Protein AF-A0AA86P3Y6-F1 (afdb_monomer_lite)

Structure (mmCIF, N/CA/C/O backbone):
data_AF-A0AA86P3Y6-F1
#
_entry.id   AF-A0AA86P3Y6-F1
#
loop_
_atom_site.group_PDB
_atom_site.id
_atom_site.type_symbol
_atom_site.label_atom_id
_atom_site.label_alt_id
_atom_site.label_comp_id
_atom_site.label_asym_id
_atom_site.label_entity_id
_atom_site.label_seq_id
_atom_site.pdbx_PDB_ins_code
_atom_site.Cartn_x
_atom_site.Cartn_y
_atom_site.Cartn_z
_atom_site.occupancy
_atom_site.B_iso_or_equiv
_atom_site.auth_seq_id
_atom_site.auth_comp_id
_atom_site.auth_asym_id
_atom_site.auth_atom_id
_atom_site.pdbx_PDB_model_num
ATOM 1 N N . MET A 1 1 ? 36.633 39.356 51.494 1.00 38.84 1 MET A N 1
ATOM 2 C CA . MET A 1 1 ? 37.398 39.268 50.224 1.00 38.84 1 MET A CA 1
ATOM 3 C C . MET A 1 1 ? 38.634 38.410 50.478 1.00 38.84 1 MET A C 1
ATOM 5 O O . MET A 1 1 ? 39.125 38.520 51.594 1.00 38.84 1 MET A O 1
ATOM 9 N N . PRO A 1 2 ? 39.126 37.567 49.545 1.00 38.69 2 PRO A N 1
ATOM 10 C CA . PRO A 1 2 ? 38.936 37.613 48.095 1.00 38.69 2 PRO A CA 1
ATOM 11 C C . PRO A 1 2 ? 38.249 36.373 47.483 1.00 38.69 2 PRO A C 1
ATOM 13 O O . PRO A 1 2 ? 37.956 35.377 48.136 1.00 38.69 2 PRO A O 1
ATOM 16 N N . THR A 1 3 ? 37.929 36.525 46.204 1.00 39.94 3 THR A N 1
ATOM 17 C CA . THR A 1 3 ? 37.047 35.735 45.342 1.00 39.94 3 THR A CA 1
ATOM 18 C C . THR A 1 3 ? 37.767 34.589 44.630 1.00 39.94 3 THR A C 1
ATOM 20 O O . THR A 1 3 ? 38.784 34.805 43.974 1.00 39.94 3 THR A O 1
ATOM 23 N N . ASN A 1 4 ? 37.187 33.388 44.669 1.00 35.53 4 ASN A N 1
ATOM 24 C CA . ASN A 1 4 ? 37.640 32.225 43.906 1.00 35.53 4 ASN A CA 1
ATOM 25 C C . ASN A 1 4 ? 37.032 32.261 42.490 1.00 35.53 4 ASN A C 1
ATOM 27 O O . ASN A 1 4 ? 35.934 31.766 42.246 1.00 35.53 4 ASN A O 1
ATOM 31 N N . SER A 1 5 ? 37.719 32.909 41.553 1.00 45.84 5 SER A N 1
ATOM 32 C CA . SER A 1 5 ? 37.387 32.884 40.126 1.00 45.84 5 SER A CA 1
ATOM 33 C C . SER A 1 5 ? 38.666 32.645 39.355 1.00 45.84 5 SER A C 1
ATOM 35 O O . SER A 1 5 ? 39.459 33.570 39.266 1.00 45.84 5 SER A O 1
ATOM 37 N N . GLN A 1 6 ? 38.861 31.421 38.840 1.00 49.31 6 GLN A N 1
ATOM 38 C CA . GLN A 1 6 ? 39.680 31.100 37.652 1.00 49.31 6 GLN A CA 1
ATOM 39 C C . GLN A 1 6 ? 39.902 29.580 37.485 1.00 49.31 6 GLN A C 1
ATOM 41 O O . GLN A 1 6 ? 41.030 29.112 37.527 1.00 49.31 6 GLN A O 1
ATOM 46 N N . LYS A 1 7 ? 38.863 28.767 37.240 1.00 48.84 7 LYS A N 1
ATOM 47 C CA . LYS A 1 7 ? 39.049 27.416 36.647 1.00 48.84 7 LYS A CA 1
ATOM 48 C C . LYS A 1 7 ? 37.845 26.993 35.803 1.00 48.84 7 LYS A C 1
ATOM 50 O O . LYS A 1 7 ? 37.170 26.031 36.140 1.00 48.84 7 LYS A O 1
ATOM 55 N N . ASN A 1 8 ? 37.522 27.709 34.721 1.00 48.19 8 ASN A N 1
ATOM 56 C CA . ASN A 1 8 ? 36.523 27.198 33.766 1.00 48.19 8 ASN A CA 1
ATOM 57 C C . ASN A 1 8 ? 36.594 27.834 32.365 1.00 48.19 8 ASN A C 1
ATOM 59 O O . ASN A 1 8 ? 35.633 28.433 31.892 1.00 48.19 8 ASN A O 1
ATOM 63 N N . LEU A 1 9 ? 37.739 27.719 31.682 1.00 50.69 9 LEU A N 1
ATOM 64 C CA . LEU A 1 9 ? 37.870 28.194 30.291 1.00 50.69 9 LEU A CA 1
ATOM 65 C C . LEU A 1 9 ? 38.433 27.166 29.292 1.00 50.69 9 LEU A C 1
ATOM 67 O O . LEU A 1 9 ? 38.489 27.463 28.106 1.00 50.69 9 LEU A O 1
ATOM 71 N N . LYS A 1 10 ? 38.760 25.930 29.703 1.00 48.28 10 LYS A N 1
ATOM 72 C CA . LYS A 1 10 ? 39.242 24.883 28.769 1.00 48.28 10 LYS A CA 1
ATOM 73 C C . LYS A 1 10 ? 38.190 23.837 28.350 1.00 48.28 10 LYS A C 1
ATOM 75 O O . LYS A 1 10 ? 38.460 23.042 27.461 1.00 48.28 10 LYS A O 1
ATOM 80 N N . GLY A 1 11 ? 36.977 23.858 28.919 1.00 41.88 11 GLY A N 1
ATOM 81 C CA . GLY A 1 11 ? 35.952 22.823 28.683 1.00 41.88 11 GLY A CA 1
ATOM 82 C C . GLY A 1 11 ? 34.923 23.095 27.574 1.00 41.88 11 GLY A C 1
ATOM 83 O O . GLY A 1 11 ? 34.242 22.170 27.145 1.00 41.88 11 GLY A O 1
ATOM 84 N N . ARG A 1 12 ? 34.781 24.335 27.078 1.00 47.00 12 ARG A N 1
ATOM 85 C CA . ARG A 1 12 ? 33.682 24.694 26.147 1.00 47.00 12 ARG A CA 1
ATOM 86 C C . ARG A 1 12 ? 33.994 24.463 24.663 1.00 47.00 12 ARG A C 1
ATOM 88 O O . ARG A 1 12 ? 33.072 24.257 23.882 1.00 47.00 12 ARG A O 1
ATOM 95 N N . ASN A 1 13 ? 35.268 24.439 24.267 1.00 48.50 13 ASN A N 1
ATOM 96 C CA . ASN A 1 13 ? 35.646 24.270 22.855 1.00 48.50 13 ASN A CA 1
ATOM 97 C C . ASN A 1 13 ? 35.631 22.805 22.380 1.00 48.50 13 ASN A C 1
ATOM 99 O O . ASN A 1 13 ? 35.327 22.550 21.218 1.00 48.50 13 ASN A O 1
ATOM 103 N N . ILE A 1 14 ? 35.855 21.836 23.274 1.00 49.31 14 ILE A N 1
ATOM 104 C CA . ILE A 1 14 ? 35.803 20.399 22.946 1.00 49.31 14 ILE A CA 1
ATOM 105 C C . ILE A 1 14 ? 34.349 19.920 22.804 1.00 49.31 14 ILE A C 1
ATOM 107 O O . ILE A 1 14 ? 34.044 19.136 21.908 1.00 49.31 14 ILE A O 1
ATOM 111 N N . LEU A 1 15 ? 33.423 20.449 23.615 1.00 50.41 15 LEU A N 1
ATOM 112 C CA . LEU A 1 15 ? 31.982 20.180 23.502 1.00 50.41 15 LEU A CA 1
ATOM 113 C C . LEU A 1 15 ? 31.393 20.742 22.195 1.00 50.41 15 LEU A C 1
ATOM 115 O O . LEU A 1 15 ? 30.569 20.096 21.562 1.00 50.41 15 LEU A O 1
ATOM 119 N N . ASN A 1 16 ? 31.858 21.904 21.725 1.00 50.28 16 ASN A N 1
ATOM 120 C CA . ASN A 1 16 ? 31.384 22.486 20.464 1.00 50.28 16 ASN A CA 1
ATOM 121 C C . ASN A 1 16 ? 31.964 21.797 19.211 1.00 50.28 16 ASN A C 1
ATOM 123 O O . ASN A 1 16 ? 31.234 21.627 18.233 1.00 50.28 16 ASN A O 1
ATOM 127 N N . GLN A 1 17 ? 33.225 21.341 19.236 1.00 51.41 17 GLN A N 1
ATOM 128 C CA . GLN A 1 17 ? 33.803 20.547 18.138 1.00 51.41 17 GLN A CA 1
ATOM 129 C C . GLN A 1 17 ? 33.251 19.117 18.084 1.00 51.41 17 GLN A C 1
ATOM 131 O O . GLN A 1 17 ? 32.921 18.646 16.998 1.00 51.41 17 GLN A O 1
ATOM 136 N N . SER A 1 18 ? 33.072 18.446 19.228 1.00 59.03 18 SER A N 1
ATOM 137 C CA . SER A 1 18 ? 32.409 17.131 19.279 1.00 59.03 18 SER A CA 1
ATOM 138 C C . SER A 1 18 ? 30.957 17.209 18.798 1.00 59.03 18 SER A C 1
ATOM 140 O O . SER A 1 18 ? 30.517 16.342 18.050 1.00 59.03 18 SER A O 1
ATOM 142 N N . ASN A 1 19 ? 30.243 18.300 19.093 1.00 73.62 19 ASN A N 1
ATOM 143 C CA . ASN A 1 19 ? 28.908 18.554 18.547 1.00 73.62 19 ASN A CA 1
ATOM 144 C C . ASN A 1 19 ? 28.901 18.774 17.024 1.00 73.62 19 ASN A C 1
ATOM 146 O O . ASN A 1 19 ? 27.961 18.339 16.358 1.00 73.62 19 ASN A O 1
ATOM 150 N N . LEU A 1 20 ? 29.916 19.432 16.452 1.00 85.88 20 LEU A N 1
ATOM 151 C CA . LEU A 1 20 ? 30.025 19.610 14.999 1.00 85.88 20 LEU A CA 1
ATOM 152 C C . LEU A 1 20 ? 30.374 18.291 14.297 1.00 85.88 20 LEU A C 1
ATOM 154 O O . LEU A 1 20 ? 29.725 17.936 13.317 1.00 85.88 20 LEU A O 1
ATOM 158 N N . ILE A 1 21 ? 31.331 17.537 14.839 1.00 88.94 21 ILE A N 1
ATOM 159 C CA . ILE A 1 21 ? 31.719 16.217 14.327 1.00 88.94 21 ILE A CA 1
ATOM 160 C C . ILE A 1 21 ? 30.526 15.253 14.388 1.00 88.94 21 ILE A C 1
ATOM 162 O O . ILE A 1 21 ? 30.200 14.630 13.382 1.00 88.94 21 ILE A O 1
ATOM 166 N N . CYS A 1 22 ? 29.796 15.194 15.506 1.00 84.50 22 CYS A N 1
ATOM 167 C CA . CYS A 1 22 ? 28.585 14.375 15.626 1.00 84.50 22 CYS A CA 1
ATOM 168 C C . CYS A 1 22 ? 27.481 14.795 14.640 1.00 84.50 22 CYS A C 1
ATOM 170 O O . CYS A 1 22 ? 26.797 13.932 14.087 1.00 84.50 22 CYS A O 1
ATOM 172 N N . LYS A 1 23 ? 27.309 16.099 14.374 1.00 89.88 23 LYS A N 1
ATOM 173 C CA . LYS A 1 23 ? 26.361 16.593 13.358 1.00 89.88 23 LYS A CA 1
ATOM 174 C C . LYS A 1 23 ? 26.770 16.175 11.946 1.00 89.88 23 LYS A C 1
ATOM 176 O O . LYS A 1 23 ? 25.915 15.705 11.201 1.00 89.88 23 LYS A O 1
ATOM 181 N N . ILE A 1 24 ? 28.054 16.293 11.604 1.00 92.50 24 ILE A N 1
ATOM 182 C CA . ILE A 1 24 ? 28.596 15.865 10.307 1.00 92.50 24 ILE A CA 1
ATOM 183 C C . ILE A 1 24 ? 28.427 14.351 10.139 1.00 92.50 24 ILE A C 1
ATOM 185 O O . ILE A 1 24 ? 27.914 13.906 9.118 1.00 92.50 24 ILE A O 1
ATOM 189 N N . ILE A 1 25 ? 28.764 13.558 11.160 1.00 92.31 25 ILE A N 1
ATOM 190 C CA . ILE A 1 25 ? 28.593 12.099 11.140 1.00 92.31 25 ILE A CA 1
ATOM 191 C C . ILE A 1 25 ? 27.112 11.724 10.981 1.00 92.31 25 ILE A C 1
ATOM 193 O O . ILE A 1 25 ? 26.785 10.890 10.143 1.00 92.31 25 ILE A O 1
ATOM 197 N N . SER A 1 26 ? 26.199 12.367 11.716 1.00 92.69 26 SER A N 1
ATOM 198 C CA . SER A 1 26 ? 24.752 12.138 11.579 1.00 92.69 26 SER A CA 1
ATOM 199 C C . SER A 1 26 ? 24.240 12.480 10.170 1.00 92.69 26 SER A C 1
ATOM 201 O O . SER A 1 26 ? 23.489 11.709 9.565 1.00 92.69 26 SER A O 1
ATOM 203 N N . GLN A 1 27 ? 24.707 13.588 9.587 1.00 93.81 27 GLN A N 1
ATOM 204 C CA . GLN A 1 27 ? 24.385 13.956 8.206 1.00 93.81 27 GLN A CA 1
ATOM 205 C C . GLN A 1 27 ? 24.935 12.942 7.195 1.00 93.81 27 GLN A C 1
ATOM 207 O O . GLN A 1 27 ? 24.199 12.505 6.316 1.00 93.81 27 GLN A O 1
ATOM 212 N N . ILE A 1 28 ? 26.178 12.489 7.350 1.00 95.38 28 ILE A N 1
ATOM 213 C CA . ILE A 1 28 ? 26.760 11.450 6.490 1.00 95.38 28 ILE A CA 1
ATOM 214 C C . ILE A 1 28 ? 25.960 10.146 6.601 1.00 95.38 28 ILE A C 1
ATOM 216 O O . ILE A 1 28 ? 25.614 9.557 5.581 1.00 95.38 28 ILE A O 1
ATOM 220 N N . ILE A 1 29 ? 25.597 9.721 7.815 1.00 95.56 29 ILE A N 1
ATOM 221 C CA . ILE A 1 29 ? 24.790 8.515 8.042 1.00 95.56 29 ILE A CA 1
ATOM 222 C C . ILE A 1 29 ? 23.438 8.636 7.333 1.00 95.56 29 ILE A C 1
ATOM 224 O O . ILE A 1 29 ? 23.048 7.730 6.597 1.00 95.56 29 ILE A O 1
ATOM 228 N N . THR A 1 30 ? 22.728 9.754 7.504 1.00 95.44 30 THR A N 1
ATOM 229 C CA . THR A 1 30 ? 21.438 9.967 6.825 1.00 95.44 30 THR A CA 1
ATOM 230 C C . THR A 1 30 ? 21.573 9.975 5.301 1.00 95.44 30 THR A C 1
ATOM 232 O O . THR A 1 30 ? 20.744 9.363 4.628 1.00 95.44 30 THR A O 1
ATOM 235 N N . ILE A 1 31 ? 22.631 10.578 4.750 1.00 96.25 31 ILE A N 1
ATOM 236 C CA . ILE A 1 31 ? 22.933 10.544 3.311 1.00 96.25 31 ILE A CA 1
ATOM 237 C C . ILE A 1 31 ? 23.215 9.109 2.839 1.00 96.25 31 ILE A C 1
ATOM 239 O O . ILE A 1 31 ? 22.694 8.677 1.814 1.00 96.25 31 ILE A O 1
ATOM 243 N N . ILE A 1 32 ? 23.981 8.323 3.595 1.00 96.31 32 ILE A N 1
ATOM 244 C CA . ILE A 1 32 ? 24.241 6.917 3.257 1.00 96.31 32 ILE A CA 1
ATOM 245 C C . ILE A 1 32 ? 22.933 6.117 3.264 1.00 96.31 32 ILE A C 1
ATOM 247 O O . ILE A 1 32 ? 22.661 5.380 2.316 1.00 96.31 32 ILE A O 1
ATOM 251 N N . PHE A 1 33 ? 22.083 6.286 4.280 1.00 95.88 33 PHE A N 1
ATOM 252 C CA . PHE A 1 33 ? 20.781 5.617 4.339 1.00 95.88 33 PHE A CA 1
ATOM 253 C C . PHE A 1 33 ? 19.878 5.986 3.160 1.00 95.88 33 PHE A C 1
ATOM 255 O O . PHE A 1 33 ? 19.212 5.105 2.607 1.00 95.88 33 PHE A O 1
ATOM 262 N N . THR A 1 34 ? 19.848 7.258 2.753 1.00 95.38 34 THR A N 1
ATOM 263 C CA . THR A 1 34 ? 19.052 7.680 1.594 1.00 95.38 34 THR A CA 1
ATOM 264 C C . THR A 1 34 ? 19.606 7.101 0.297 1.00 95.38 34 THR A C 1
ATOM 266 O O . THR A 1 34 ? 18.822 6.575 -0.491 1.00 95.38 34 THR A O 1
ATOM 269 N N . ILE A 1 35 ? 20.926 7.086 0.098 1.00 94.81 35 ILE A N 1
ATOM 270 C CA . ILE A 1 35 ? 21.562 6.459 -1.072 1.00 94.81 35 ILE A CA 1
ATOM 271 C C . ILE A 1 35 ? 21.257 4.959 -1.117 1.00 94.81 35 ILE A C 1
ATOM 273 O O . ILE A 1 35 ? 20.788 4.460 -2.139 1.00 94.81 35 ILE A O 1
ATOM 277 N N . VAL A 1 36 ? 21.451 4.238 -0.009 1.00 94.19 36 VAL A N 1
ATOM 278 C CA . VAL A 1 36 ? 21.151 2.799 0.077 1.00 94.19 36 VAL A CA 1
ATOM 279 C C . VAL A 1 36 ? 19.677 2.536 -0.224 1.00 94.19 36 VAL A C 1
ATOM 281 O O . VAL A 1 36 ? 19.360 1.591 -0.948 1.00 94.19 36 VAL A O 1
ATOM 284 N N . LYS A 1 37 ? 18.770 3.376 0.282 1.00 90.62 37 LYS A N 1
ATOM 285 C CA . LYS A 1 37 ? 17.342 3.289 -0.032 1.00 90.62 37 LYS A CA 1
ATOM 286 C C . LYS A 1 37 ? 17.076 3.500 -1.522 1.00 90.62 37 LYS A C 1
ATOM 288 O O . LYS A 1 37 ? 16.398 2.675 -2.120 1.00 90.62 37 LYS A O 1
ATOM 293 N N . ILE A 1 38 ? 17.649 4.536 -2.134 1.00 90.38 38 ILE A N 1
ATOM 294 C CA . ILE A 1 38 ? 17.491 4.820 -3.569 1.00 90.38 38 ILE A CA 1
ATOM 295 C C . ILE A 1 38 ? 18.002 3.651 -4.417 1.00 90.38 38 ILE A C 1
ATOM 297 O O . ILE A 1 38 ? 17.327 3.237 -5.359 1.00 90.38 38 ILE A O 1
ATOM 301 N N . VAL A 1 39 ? 19.170 3.097 -4.084 1.00 91.25 39 VAL A N 1
ATOM 302 C CA . VAL A 1 39 ? 19.750 1.955 -4.803 1.00 91.25 39 VAL A CA 1
ATOM 303 C C . VAL A 1 39 ? 18.869 0.717 -4.651 1.00 91.25 39 VAL A C 1
ATOM 305 O O . VAL A 1 39 ? 18.579 0.070 -5.653 1.00 91.25 39 VAL A O 1
ATOM 308 N N . LYS A 1 40 ? 18.379 0.416 -3.440 1.00 84.75 40 LYS A N 1
ATOM 309 C CA . LYS A 1 40 ? 17.441 -0.695 -3.201 1.00 84.75 40 LYS A CA 1
ATOM 310 C C . LYS A 1 40 ? 16.131 -0.515 -3.959 1.00 84.75 40 LYS A C 1
ATOM 312 O O . LYS A 1 40 ? 15.680 -1.456 -4.602 1.00 84.75 40 LYS A O 1
ATOM 317 N N . ASP A 1 41 ? 15.555 0.682 -3.930 1.00 81.50 41 ASP A N 1
ATOM 318 C CA . ASP A 1 41 ? 14.302 0.992 -4.617 1.00 81.50 41 ASP A CA 1
ATOM 319 C C . ASP A 1 41 ? 14.470 0.895 -6.144 1.00 81.50 41 ASP A C 1
ATOM 321 O O . ASP A 1 41 ? 13.579 0.383 -6.824 1.00 81.50 41 ASP A O 1
ATOM 325 N N . LYS A 1 42 ? 15.622 1.318 -6.691 1.00 83.50 42 LYS A N 1
ATOM 326 C CA . LYS A 1 42 ? 15.961 1.143 -8.114 1.00 83.50 42 LYS A CA 1
ATOM 327 C C . LYS A 1 42 ? 16.222 -0.315 -8.487 1.00 83.50 42 LYS A C 1
ATOM 329 O O . LYS A 1 42 ? 15.751 -0.749 -9.536 1.00 83.50 42 LYS A O 1
ATOM 334 N N . LEU A 1 43 ? 16.930 -1.074 -7.649 1.00 79.19 43 LEU A N 1
ATOM 335 C CA . LEU A 1 43 ? 17.119 -2.510 -7.864 1.00 79.19 43 LEU A CA 1
ATOM 336 C C . LEU A 1 43 ? 15.766 -3.221 -7.868 1.00 79.19 43 LEU A C 1
ATOM 338 O O . LEU A 1 43 ? 15.475 -3.936 -8.817 1.00 79.19 43 LEU A O 1
ATOM 342 N N . ALA A 1 44 ? 14.910 -2.953 -6.878 1.00 71.56 44 ALA A N 1
ATOM 343 C CA . ALA A 1 44 ? 13.566 -3.519 -6.790 1.00 71.56 44 ALA A CA 1
ATOM 344 C C . ALA A 1 44 ? 12.681 -3.119 -7.983 1.00 71.56 44 ALA A C 1
ATOM 346 O O . ALA A 1 44 ? 11.923 -3.941 -8.487 1.00 71.56 44 ALA A O 1
ATOM 347 N N . TYR A 1 45 ? 12.797 -1.882 -8.477 1.00 76.00 45 TYR A N 1
ATOM 348 C CA . TYR A 1 45 ? 12.109 -1.422 -9.687 1.00 76.00 45 TYR A CA 1
ATOM 349 C C . TYR A 1 45 ? 12.527 -2.211 -10.937 1.00 76.00 45 TYR A C 1
ATOM 351 O O . TYR A 1 45 ? 11.695 -2.487 -11.801 1.00 76.00 45 TYR A O 1
ATOM 359 N N . PHE A 1 46 ? 13.807 -2.581 -11.033 1.00 77.31 46 PHE A N 1
ATOM 360 C CA . PHE A 1 46 ? 14.355 -3.321 -12.168 1.00 77.31 46 PHE A CA 1
ATOM 361 C C . PHE A 1 46 ? 14.157 -4.839 -12.056 1.00 77.31 46 PHE A C 1
ATOM 363 O O . PHE A 1 46 ? 13.977 -5.504 -13.074 1.00 77.31 46 PHE A O 1
ATOM 370 N N . THR A 1 47 ? 14.169 -5.407 -10.849 1.00 78.31 47 THR A N 1
ATOM 371 C CA . THR A 1 47 ? 14.036 -6.856 -10.643 1.00 78.31 47 THR A CA 1
ATOM 372 C C . THR A 1 47 ? 12.586 -7.319 -10.539 1.00 78.31 47 THR A C 1
ATOM 374 O O . THR A 1 47 ? 12.291 -8.424 -10.999 1.00 78.31 47 THR A O 1
ATOM 377 N N . ASN A 1 48 ? 11.675 -6.498 -10.004 1.00 82.62 48 ASN A N 1
ATOM 378 C CA . ASN A 1 48 ? 10.270 -6.876 -9.882 1.00 82.62 48 ASN A CA 1
ATOM 379 C C . ASN A 1 48 ? 9.554 -6.802 -11.233 1.00 82.62 48 ASN A C 1
ATOM 381 O O . ASN A 1 48 ? 9.496 -5.755 -11.882 1.00 82.62 48 ASN A O 1
ATOM 385 N N . SER A 1 49 ? 8.939 -7.917 -11.613 1.00 86.12 49 SER A N 1
ATOM 386 C CA . SER A 1 49 ? 7.962 -7.965 -12.694 1.00 86.12 49 SER A CA 1
ATOM 387 C C . SER A 1 49 ? 6.639 -7.362 -12.222 1.00 86.12 49 SER A C 1
ATOM 389 O O . SER A 1 49 ? 6.168 -7.624 -11.115 1.00 86.12 49 SER A O 1
ATOM 391 N N . CYS A 1 50 ? 6.023 -6.540 -13.062 1.00 83.94 50 CYS A N 1
ATOM 392 C CA . CYS A 1 50 ? 4.711 -5.970 -12.809 1.00 83.94 50 CYS A CA 1
ATOM 393 C C . CYS A 1 50 ? 3.650 -7.077 -12.712 1.00 83.94 50 CYS A C 1
ATOM 395 O O . CYS A 1 50 ? 3.475 -7.841 -13.654 1.00 83.94 50 CYS A O 1
ATOM 397 N N . TYR A 1 51 ? 2.889 -7.123 -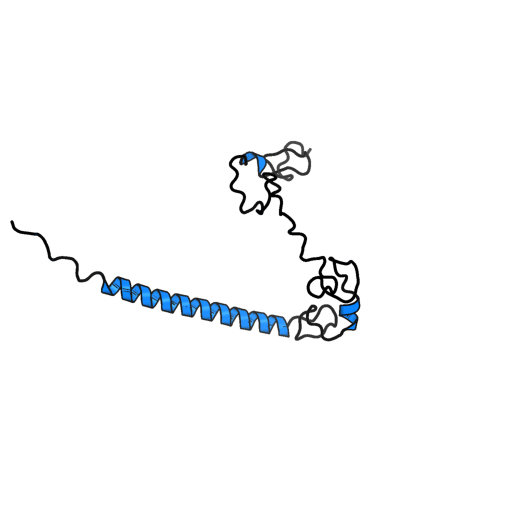11.614 1.00 82.56 51 TYR A N 1
ATOM 398 C CA . TYR A 1 51 ? 1.810 -8.106 -11.423 1.00 82.56 51 TYR A CA 1
ATOM 399 C C . TYR A 1 51 ? 0.664 -7.987 -12.434 1.00 82.56 51 TYR A C 1
ATOM 401 O O . TYR A 1 51 ? -0.095 -8.930 -12.607 1.00 82.56 51 TYR A O 1
ATOM 409 N N . ASN A 1 52 ? 0.543 -6.836 -13.098 1.00 81.12 52 ASN A N 1
ATOM 410 C CA . ASN A 1 52 ? -0.493 -6.611 -14.094 1.00 81.12 52 ASN A CA 1
ATOM 411 C C . ASN A 1 52 ? -0.050 -7.144 -15.465 1.00 81.12 52 ASN A C 1
ATOM 413 O O . ASN A 1 52 ? -0.728 -7.982 -16.036 1.00 81.12 52 ASN A O 1
ATOM 417 N N . CYS A 1 53 ? 1.107 -6.710 -15.979 1.00 83.62 53 CYS A N 1
ATOM 418 C CA . CYS A 1 53 ? 1.526 -7.006 -17.358 1.00 83.62 53 CYS A CA 1
ATOM 419 C C . CYS A 1 53 ? 2.771 -7.903 -17.491 1.00 83.62 53 CYS A C 1
ATOM 421 O O . CYS A 1 53 ? 3.260 -8.109 -18.600 1.00 83.62 53 CYS A O 1
ATOM 423 N N . GLY A 1 54 ? 3.355 -8.362 -16.383 1.00 83.00 54 GLY A N 1
ATOM 424 C CA . GLY A 1 54 ? 4.544 -9.222 -16.355 1.00 83.00 54 GLY A CA 1
ATOM 425 C C . GLY A 1 54 ? 5.873 -8.541 -16.711 1.00 83.00 54 GLY A C 1
ATOM 426 O O . GLY A 1 54 ? 6.931 -9.134 -16.507 1.00 83.00 54 GLY A O 1
ATOM 427 N N . LYS A 1 55 ? 5.868 -7.295 -17.208 1.00 84.50 55 LYS A N 1
ATOM 428 C CA . LYS A 1 55 ? 7.091 -6.565 -17.590 1.00 84.50 55 LYS A CA 1
ATOM 429 C C . LYS A 1 55 ? 7.801 -5.962 -16.374 1.00 84.50 55 LYS A C 1
ATOM 431 O O . LYS A 1 55 ? 7.154 -5.502 -15.437 1.00 84.50 55 LYS A O 1
ATOM 436 N N . LYS A 1 56 ? 9.134 -5.938 -16.403 1.00 85.69 56 LYS A N 1
ATOM 437 C CA . LYS A 1 56 ? 9.982 -5.299 -15.381 1.00 85.69 56 LYS A CA 1
ATOM 438 C C . LYS A 1 56 ? 10.079 -3.787 -15.595 1.00 85.69 56 LYS A C 1
ATOM 440 O O . LYS A 1 56 ? 9.686 -3.274 -16.644 1.00 85.69 56 LYS A O 1
ATOM 445 N N . GLY A 1 57 ? 10.619 -3.071 -14.610 1.00 84.50 57 GLY A N 1
ATOM 446 C CA . GLY A 1 57 ? 10.852 -1.634 -14.726 1.00 84.50 57 GLY A CA 1
ATOM 447 C C . GLY A 1 57 ? 9.616 -0.787 -14.444 1.00 84.50 57 GLY A C 1
ATOM 448 O O . GLY A 1 57 ? 9.523 0.303 -14.991 1.00 84.50 57 GLY A O 1
ATOM 449 N N . HIS A 1 58 ? 8.649 -1.288 -13.667 1.00 85.88 58 HIS A N 1
ATOM 450 C CA . HIS A 1 58 ? 7.593 -0.504 -13.013 1.00 85.88 58 HIS A CA 1
ATOM 451 C C . HIS A 1 58 ? 6.831 -1.347 -11.979 1.00 85.88 58 HIS A C 1
ATOM 453 O O . HIS A 1 58 ? 6.757 -2.569 -12.065 1.00 85.88 58 HIS A O 1
ATOM 459 N N . TYR A 1 59 ? 6.205 -0.679 -11.008 1.00 82.06 59 TYR A N 1
ATOM 460 C CA . TYR A 1 59 ? 5.254 -1.316 -10.092 1.00 82.06 59 TYR A CA 1
ATOM 461 C C . TYR A 1 59 ? 3.882 -1.476 -10.757 1.00 82.06 59 TYR A C 1
ATOM 463 O O . TYR A 1 59 ? 3.516 -0.647 -11.583 1.00 82.06 59 TYR A O 1
ATOM 471 N N . ALA A 1 60 ? 3.072 -2.446 -10.318 1.00 79.81 60 ALA A N 1
ATOM 472 C CA . ALA A 1 60 ? 1.705 -2.655 -10.826 1.00 79.81 60 ALA A CA 1
ATOM 473 C C . ALA A 1 60 ? 0.839 -1.380 -10.807 1.00 79.81 60 ALA A C 1
ATOM 475 O O . ALA A 1 60 ? 0.150 -1.079 -11.775 1.00 79.81 60 ALA A O 1
ATOM 476 N N . ARG A 1 61 ? 0.967 -0.565 -9.751 1.00 76.25 61 ARG A N 1
ATOM 477 C CA . ARG A 1 61 ? 0.310 0.754 -9.629 1.00 76.25 61 ARG A CA 1
ATOM 478 C C . ARG A 1 61 ? 0.732 1.796 -10.676 1.00 76.25 61 ARG A C 1
ATOM 480 O O . ARG A 1 61 ? 0.029 2.776 -10.867 1.00 76.25 61 ARG A O 1
ATOM 487 N N . ASN A 1 62 ? 1.889 1.603 -11.304 1.00 78.25 62 ASN A N 1
ATOM 488 C CA . ASN A 1 62 ? 2.461 2.473 -12.330 1.00 78.25 62 ASN A CA 1
ATOM 489 C C . ASN A 1 62 ? 2.480 1.753 -13.690 1.00 78.25 62 ASN A C 1
ATOM 491 O O . ASN A 1 62 ? 3.316 2.065 -14.537 1.00 78.25 62 ASN A O 1
ATOM 495 N N . CYS A 1 63 ? 1.630 0.737 -13.881 1.00 82.69 63 CYS A N 1
ATOM 496 C CA . CYS A 1 63 ? 1.576 0.014 -15.141 1.00 82.69 63 CYS A CA 1
ATOM 497 C C . CYS A 1 63 ? 1.072 0.942 -16.256 1.00 82.69 63 CYS A C 1
ATOM 499 O O . CYS A 1 63 ? -0.015 1.506 -16.114 1.00 82.69 63 CYS A O 1
ATOM 501 N N . PRO A 1 64 ? 1.828 1.096 -17.360 1.00 78.62 64 PRO A N 1
ATOM 502 C CA . PRO A 1 64 ? 1.430 1.964 -18.462 1.00 78.62 64 PRO A CA 1
ATOM 503 C C . PRO A 1 64 ? 0.254 1.398 -19.269 1.00 78.62 64 PRO A C 1
ATOM 505 O O . PRO A 1 64 ? -0.381 2.143 -20.005 1.00 78.62 64 PRO A O 1
ATOM 508 N N . ASN A 1 65 ? -0.053 0.099 -19.145 1.00 75.56 65 ASN A N 1
ATOM 509 C CA . ASN A 1 65 ? -1.193 -0.488 -19.841 1.00 75.56 65 ASN A CA 1
ATOM 510 C C . ASN A 1 65 ? -2.505 -0.142 -19.105 1.00 75.56 65 ASN A C 1
ATOM 512 O O . ASN A 1 65 ? -2.723 -0.563 -17.964 1.00 75.56 65 ASN A O 1
ATOM 516 N N . SER A 1 66 ? -3.378 0.626 -19.765 1.00 63.41 66 SER A N 1
ATOM 517 C CA . SER A 1 66 ? -4.655 1.089 -19.214 1.00 63.41 66 SER A CA 1
ATOM 518 C C . SER A 1 66 ? -5.683 -0.023 -19.032 1.00 63.41 66 SER A C 1
ATOM 520 O O . SER A 1 66 ? -6.580 0.133 -18.202 1.00 63.41 66 SER A O 1
ATOM 522 N N . GLU A 1 67 ? -5.548 -1.147 -19.741 1.00 66.31 67 GLU A N 1
ATOM 523 C CA . GLU A 1 67 ? -6.474 -2.282 -19.617 1.00 66.31 67 GLU A CA 1
ATOM 524 C C . GLU A 1 67 ? -6.522 -2.827 -18.187 1.00 66.31 67 GLU A C 1
ATOM 526 O O . GLU A 1 67 ? -7.590 -3.173 -17.695 1.00 66.31 67 GLU A O 1
ATOM 531 N N . TYR A 1 68 ? -5.410 -2.800 -17.450 1.00 62.41 68 TYR A N 1
ATOM 532 C CA . TYR A 1 68 ? -5.377 -3.279 -16.063 1.00 62.41 68 TYR A CA 1
ATOM 533 C C . TYR A 1 68 ? -5.894 -2.254 -15.055 1.00 62.41 68 TYR A C 1
ATOM 535 O O . TYR A 1 68 ? -6.375 -2.622 -13.984 1.00 62.41 68 TYR A O 1
ATOM 543 N N . ASN A 1 69 ? -5.837 -0.965 -15.398 1.00 63.50 69 ASN A N 1
ATOM 544 C CA . ASN A 1 69 ? -6.401 0.088 -14.559 1.00 63.50 69 ASN A CA 1
ATOM 545 C C . ASN A 1 69 ? -7.936 0.105 -14.619 1.00 63.50 69 ASN A C 1
ATOM 547 O O . ASN A 1 69 ? -8.583 0.635 -13.714 1.00 63.50 69 ASN A O 1
ATOM 551 N N . SER A 1 70 ? -8.520 -0.520 -15.647 1.00 63.50 70 SER A N 1
ATOM 552 C CA . SER A 1 70 ? -9.969 -0.621 -15.828 1.00 63.50 70 SER A CA 1
ATOM 553 C C . SER A 1 70 ? -10.652 -1.474 -14.753 1.00 63.50 70 SER A C 1
ATOM 555 O O . SER A 1 70 ? -11.759 -1.140 -14.353 1.00 63.50 70 SER A O 1
ATOM 557 N N . ASN A 1 71 ? -9.975 -2.483 -14.190 1.00 68.88 71 ASN A N 1
ATOM 558 C CA . ASN A 1 71 ? -10.524 -3.362 -13.144 1.00 68.88 71 ASN A CA 1
ATOM 559 C C . ASN A 1 71 ? -10.401 -2.795 -11.717 1.00 68.88 71 ASN A C 1
ATOM 561 O O . ASN A 1 71 ? -10.863 -3.407 -10.753 1.00 68.88 71 ASN A O 1
ATOM 565 N N . ILE A 1 72 ? -9.776 -1.628 -11.547 1.00 78.88 72 ILE A N 1
ATOM 566 C CA . ILE A 1 72 ? -9.582 -1.025 -10.226 1.00 78.88 72 ILE A CA 1
ATOM 567 C C . ILE A 1 72 ? -10.908 -0.453 -9.736 1.00 78.88 72 ILE A C 1
ATOM 569 O O . ILE A 1 72 ? -11.378 0.565 -10.242 1.00 78.88 72 ILE A O 1
ATOM 573 N N . VAL A 1 73 ? -11.489 -1.080 -8.714 1.00 82.81 73 VAL A N 1
ATOM 574 C CA . VAL A 1 73 ? -12.689 -0.578 -8.038 1.00 82.81 73 VAL A CA 1
ATOM 575 C C . VAL A 1 73 ? -12.299 0.501 -7.026 1.00 82.81 73 VAL A C 1
ATOM 577 O O . VAL A 1 73 ? -11.554 0.265 -6.074 1.00 82.81 73 VAL A O 1
ATOM 580 N N . CYS A 1 74 ? -12.851 1.698 -7.184 1.00 83.62 74 CYS A N 1
ATOM 581 C CA . CYS A 1 74 ? -12.724 2.767 -6.208 1.00 83.62 74 CYS A CA 1
ATOM 582 C C . CYS A 1 74 ? -13.544 2.446 -4.956 1.00 83.62 74 CYS A C 1
ATOM 584 O O . CYS A 1 74 ? -14.771 2.517 -4.976 1.00 83.62 74 CYS A O 1
ATOM 586 N N . TYR A 1 75 ? -12.888 2.194 -3.825 1.00 82.62 75 TYR A N 1
ATOM 587 C CA . TYR A 1 75 ? -13.575 1.939 -2.551 1.00 82.62 75 TYR A CA 1
ATOM 588 C C . TYR A 1 75 ? -14.455 3.101 -2.062 1.00 82.62 75 TYR A C 1
ATOM 590 O O . TYR A 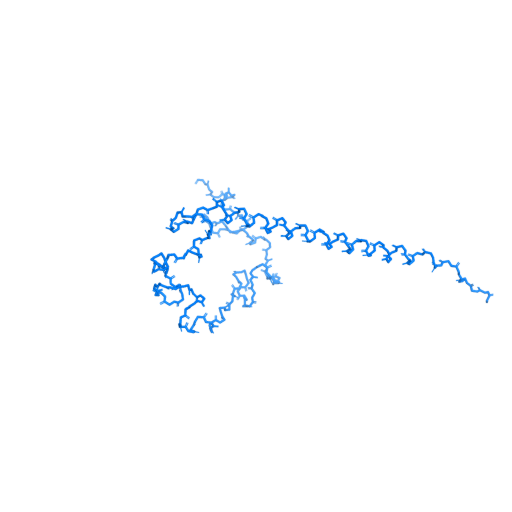1 75 ? -15.384 2.884 -1.290 1.00 82.62 75 TYR A O 1
ATOM 598 N N . GLY A 1 76 ? -14.204 4.330 -2.525 1.00 81.06 76 GLY A N 1
ATOM 599 C CA . GLY A 1 76 ? -14.982 5.503 -2.125 1.00 81.06 76 GLY A CA 1
ATOM 600 C C . GLY A 1 76 ? -16.301 5.676 -2.880 1.00 81.06 76 GLY A C 1
ATOM 601 O O . GLY A 1 76 ? -17.254 6.214 -2.323 1.00 81.06 76 GLY A O 1
ATOM 602 N N . CYS A 1 77 ? -16.381 5.238 -4.141 1.00 84.06 77 CYS A N 1
ATOM 603 C CA . CYS A 1 77 ? -17.592 5.399 -4.957 1.00 84.06 77 CYS A CA 1
ATOM 604 C C . CYS A 1 77 ? -18.095 4.114 -5.628 1.00 84.06 77 CYS A C 1
ATOM 606 O O . CYS A 1 77 ? -19.085 4.168 -6.358 1.00 84.06 77 CYS A O 1
ATOM 608 N N . LYS A 1 78 ? -17.420 2.985 -5.382 1.00 84.44 78 LYS A N 1
ATOM 609 C CA . LYS A 1 78 ? -17.677 1.645 -5.930 1.00 84.44 78 LYS A CA 1
ATOM 610 C C . LYS A 1 78 ? -17.690 1.562 -7.462 1.00 84.44 78 LYS A C 1
ATOM 612 O O . LYS A 1 78 ? -18.174 0.583 -8.015 1.00 84.44 78 LYS A O 1
ATOM 617 N N . LYS A 1 79 ? -17.160 2.571 -8.159 1.00 83.44 79 LYS A N 1
ATOM 618 C CA . LYS A 1 79 ? -16.989 2.547 -9.618 1.00 83.44 79 LYS A CA 1
ATOM 619 C C . LYS A 1 79 ? -15.591 2.076 -9.988 1.00 83.44 79 LYS A C 1
ATOM 621 O O . LYS A 1 79 ? -14.643 2.320 -9.247 1.00 83.44 79 LYS A O 1
ATOM 626 N N . VAL A 1 80 ? -15.487 1.433 -11.141 1.00 82.62 80 VAL A N 1
ATOM 627 C CA . VAL A 1 80 ? -14.225 0.946 -11.695 1.00 82.62 80 VAL A CA 1
ATOM 628 C C . VAL A 1 80 ? -13.440 2.052 -12.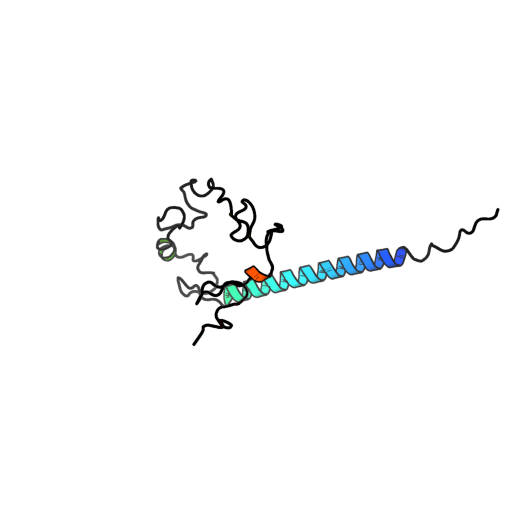418 1.00 82.62 80 VAL A C 1
ATOM 630 O O . VAL A 1 80 ? -13.964 3.148 -12.649 1.00 82.62 80 VAL A O 1
ATOM 633 N N . GLY A 1 81 ? -12.180 1.782 -12.757 1.00 81.69 81 GLY A N 1
ATOM 634 C CA . GLY A 1 81 ? -11.348 2.641 -13.604 1.00 81.69 81 GLY A CA 1
ATOM 635 C C . GLY A 1 81 ? -10.573 3.752 -12.890 1.00 81.69 81 GLY A C 1
ATOM 636 O O . GLY A 1 81 ? -9.955 4.571 -13.564 1.00 81.69 81 GLY A O 1
ATOM 637 N N . HIS A 1 82 ? -10.600 3.832 -11.554 1.00 83.88 82 HIS A N 1
ATOM 638 C CA . HIS A 1 82 ? -9.808 4.827 -10.818 1.00 83.88 82 HIS A CA 1
ATOM 639 C C . HIS A 1 82 ? -9.531 4.438 -9.361 1.00 83.88 82 HIS A C 1
ATOM 641 O O . HIS A 1 82 ? -10.321 3.764 -8.700 1.00 83.88 82 HIS A O 1
ATOM 647 N N . TYR A 1 83 ? -8.429 4.953 -8.814 1.00 79.56 83 TYR A N 1
ATOM 648 C CA . TYR A 1 83 ? -8.138 4.872 -7.383 1.00 79.56 83 TYR A CA 1
ATOM 649 C C . TYR A 1 83 ? -8.953 5.891 -6.579 1.00 79.56 83 TYR A C 1
ATOM 651 O O . TYR A 1 83 ? -9.296 6.962 -7.072 1.00 79.56 83 TYR A O 1
ATOM 659 N N . VAL A 1 84 ? -9.157 5.628 -5.282 1.00 80.12 84 VAL A N 1
ATOM 660 C CA . VAL A 1 84 ? -9.872 6.532 -4.353 1.00 80.12 84 VAL A CA 1
ATOM 661 C C . VAL A 1 84 ? -9.324 7.967 -4.379 1.00 80.12 84 VAL A C 1
ATOM 663 O O . VAL A 1 84 ? -10.094 8.920 -4.313 1.00 80.12 84 VAL A O 1
ATOM 666 N N . LYS A 1 85 ? -8.004 8.134 -4.543 1.00 76.25 85 LYS A N 1
ATOM 667 C CA . LYS A 1 85 ? -7.340 9.449 -4.639 1.00 76.25 85 LYS A CA 1
ATOM 668 C C . LYS A 1 85 ? -7.703 10.235 -5.901 1.00 76.25 85 LYS A C 1
ATOM 670 O O . LYS A 1 85 ? -7.672 11.456 -5.881 1.00 76.25 85 LYS A O 1
ATOM 675 N N . GLN A 1 86 ? -8.022 9.531 -6.981 1.00 75.94 86 GLN A N 1
ATOM 676 C CA . GLN A 1 86 ? -8.399 10.088 -8.282 1.00 75.94 86 GLN A CA 1
ATOM 677 C C . GLN A 1 86 ? -9.919 10.045 -8.479 1.00 75.94 86 GLN A C 1
ATOM 679 O O . GLN A 1 86 ? -10.409 10.165 -9.597 1.00 75.94 86 GLN A O 1
ATOM 684 N N . CYS A 1 87 ? -10.679 9.837 -7.400 1.00 82.62 87 CYS A N 1
ATOM 685 C CA . CYS A 1 87 ? -12.124 9.774 -7.474 1.00 82.62 87 CYS A CA 1
ATOM 686 C C . CYS A 1 87 ? -12.690 11.139 -7.889 1.00 82.62 87 CYS A C 1
ATOM 688 O O . CYS A 1 87 ? -12.524 12.112 -7.151 1.00 82.62 87 CYS A O 1
ATOM 690 N N . PRO A 1 88 ? -13.418 11.227 -9.019 1.00 80.06 88 PRO A N 1
ATOM 691 C CA . PRO A 1 88 ? -14.019 12.485 -9.463 1.00 80.06 88 PRO A CA 1
ATOM 692 C C . PRO A 1 88 ? -15.119 12.963 -8.502 1.00 80.06 88 PRO A C 1
ATOM 694 O O . PRO A 1 88 ? -15.464 14.144 -8.462 1.00 80.06 88 PRO A O 1
ATOM 697 N N . LYS A 1 89 ? -15.666 12.061 -7.675 1.00 76.62 89 LYS A N 1
ATOM 698 C CA . LYS A 1 89 ? -16.605 12.425 -6.614 1.00 76.62 89 LYS A CA 1
ATOM 699 C C . LYS A 1 89 ? -15.834 12.922 -5.385 1.00 76.62 89 LYS A C 1
ATOM 701 O O . LYS A 1 89 ? -15.395 12.126 -4.559 1.00 76.62 89 LYS A O 1
ATOM 706 N N . LYS A 1 90 ? -15.806 14.247 -5.187 1.00 60.62 90 LYS A N 1
ATOM 707 C CA . LYS A 1 90 ? -15.266 14.95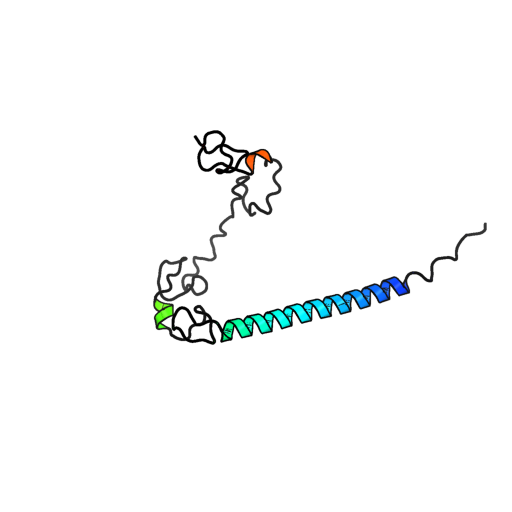5 -3.996 1.00 60.62 90 LYS A CA 1
ATOM 708 C C . LYS A 1 90 ? -15.894 14.562 -2.638 1.00 60.62 90 LYS A C 1
ATOM 710 O O . LYS A 1 90 ? -15.531 15.111 -1.605 1.00 60.62 90 LYS A O 1
ATOM 715 N N . ARG A 1 91 ? -16.837 13.615 -2.594 1.00 56.91 91 ARG A N 1
ATOM 716 C CA . ARG A 1 91 ? -17.553 13.219 -1.365 1.00 56.91 91 ARG A CA 1
ATOM 717 C C . ARG A 1 91 ? -16.702 12.377 -0.402 1.00 56.91 91 ARG A C 1
ATOM 719 O O . ARG A 1 91 ? -17.116 12.197 0.735 1.00 56.91 91 ARG A O 1
ATOM 726 N N . TYR A 1 92 ? -15.521 11.904 -0.809 1.00 52.91 92 TYR A N 1
ATOM 727 C CA . TYR A 1 92 ? -14.656 11.079 0.046 1.00 52.91 92 TYR A CA 1
ATOM 728 C C . TYR A 1 92 ? -13.601 11.873 0.843 1.00 52.91 92 TYR A C 1
ATOM 730 O O . TYR A 1 92 ? -12.623 11.300 1.307 1.00 52.91 92 TYR A O 1
ATOM 738 N N . GLN A 1 93 ? -13.750 13.194 0.995 1.00 57.06 93 GLN A N 1
ATOM 739 C CA . GLN A 1 93 ? -12.846 13.988 1.848 1.00 57.06 93 GLN A CA 1
ATOM 740 C C . GLN A 1 93 ? -13.533 14.729 2.999 1.00 57.06 93 GLN A C 1
ATOM 742 O O . GLN A 1 93 ? -12.840 15.286 3.842 1.00 57.06 93 GLN A O 1
ATOM 747 N N . ASN A 1 94 ? -14.866 14.676 3.112 1.00 51.44 94 ASN A N 1
ATOM 748 C CA . ASN A 1 94 ? -15.574 15.452 4.139 1.00 51.44 94 ASN A CA 1
ATOM 749 C C . ASN A 1 94 ? -16.142 14.638 5.297 1.00 51.44 94 ASN A C 1
ATOM 751 O O . ASN A 1 94 ? -16.612 15.235 6.260 1.00 51.44 94 ASN A O 1
ATOM 755 N N . ASN A 1 95 ? -16.026 13.310 5.285 1.00 54.50 95 ASN A N 1
ATOM 756 C CA . ASN A 1 95 ? -16.100 12.594 6.548 1.00 54.50 95 ASN A CA 1
ATOM 757 C C . ASN A 1 95 ? -14.693 12.592 7.130 1.00 54.50 95 ASN A C 1
ATOM 759 O O . ASN A 1 95 ? -13.883 11.721 6.815 1.00 54.50 95 ASN A O 1
ATOM 763 N N . LYS A 1 96 ? -14.411 13.565 8.007 1.00 59.41 96 LYS A N 1
ATOM 764 C CA . LYS A 1 96 ? -13.526 13.302 9.143 1.00 59.41 96 LYS A CA 1
ATOM 765 C C . LYS A 1 96 ? -14.097 12.051 9.798 1.00 59.41 96 LYS A C 1
ATOM 767 O O . LYS A 1 96 ? -15.025 12.145 10.595 1.00 59.41 96 LYS A O 1
ATOM 772 N N . VAL A 1 97 ? -13.612 10.882 9.390 1.00 60.28 97 VAL A N 1
ATOM 773 C CA . VAL A 1 97 ? -13.842 9.644 10.117 1.00 60.28 97 VAL A CA 1
ATOM 774 C C . VAL A 1 97 ? -13.235 9.935 11.474 1.00 60.28 97 VAL A C 1
ATOM 776 O O . VAL A 1 97 ? -12.013 9.984 11.616 1.00 60.28 97 VAL A O 1
ATOM 779 N N . GLN A 1 98 ? -14.086 10.291 12.434 1.00 63.94 98 GLN A N 1
ATOM 780 C CA . GLN A 1 98 ? -13.658 10.493 13.799 1.00 63.94 98 GLN A CA 1
ATOM 781 C C . GLN A 1 98 ? -13.196 9.125 14.262 1.00 63.94 98 GLN A C 1
ATOM 783 O O . GLN A 1 98 ? -14.003 8.237 14.539 1.00 63.94 98 GLN A O 1
ATOM 788 N N . VAL A 1 99 ? -11.879 8.924 14.234 1.00 77.12 99 VAL A N 1
ATOM 789 C CA . VAL A 1 99 ? -11.291 7.693 14.728 1.00 77.12 99 VAL A CA 1
ATOM 790 C C . VAL A 1 99 ? -11.683 7.591 16.194 1.00 77.12 99 VAL A C 1
ATOM 792 O O . VAL A 1 99 ? -11.333 8.441 17.012 1.00 77.12 99 VAL A O 1
ATOM 795 N N . THR A 1 100 ? -12.514 6.597 16.480 1.00 80.25 100 THR A N 1
ATOM 796 C CA . THR A 1 100 ? -12.953 6.289 17.832 1.00 80.25 100 THR A CA 1
ATOM 797 C C . THR A 1 100 ? -11.994 5.241 18.360 1.00 80.25 100 THR A C 1
ATOM 799 O O . THR A 1 100 ? -11.830 4.171 17.768 1.00 80.25 100 THR A O 1
ATOM 802 N N . CYS A 1 101 ? -11.305 5.561 19.444 1.00 80.69 101 CYS A N 1
ATOM 803 C CA . CYS A 1 101 ? -10.394 4.649 20.098 1.00 80.69 101 CYS A CA 1
ATOM 804 C C . CYS A 1 101 ? -11.184 3.450 20.621 1.00 80.69 101 CYS A C 1
ATOM 806 O O . CYS A 1 101 ? -12.004 3.582 21.524 1.00 80.69 101 CYS A O 1
ATOM 808 N N . TYR A 1 102 ? -10.921 2.258 20.090 1.00 80.00 102 TYR A N 1
ATOM 809 C CA . TYR A 1 102 ? -11.623 1.044 20.514 1.00 80.00 102 TYR A CA 1
ATOM 810 C C . TYR A 1 102 ? -11.361 0.672 21.986 1.00 80.00 102 TYR A C 1
ATOM 812 O O . TYR A 1 102 ? -12.109 -0.117 22.550 1.00 80.00 102 TYR A O 1
ATOM 820 N N . LYS A 1 103 ? -10.318 1.239 22.614 1.00 76.56 103 LYS A N 1
ATOM 821 C CA . LYS A 1 103 ? -9.963 0.991 24.020 1.00 76.56 103 LYS A CA 1
ATOM 822 C C . LYS A 1 103 ? -10.783 1.835 24.994 1.00 76.56 103 LYS A C 1
ATOM 824 O O . LYS A 1 103 ? -11.274 1.311 25.982 1.00 76.56 103 LYS A O 1
ATOM 829 N N . CYS A 1 104 ? -10.931 3.133 24.722 1.00 79.62 104 CYS A N 1
ATOM 830 C CA . CYS A 1 104 ? -11.583 4.077 25.639 1.00 79.62 104 CYS A CA 1
ATOM 831 C C . CYS A 1 104 ? -12.880 4.687 25.089 1.00 79.62 104 CYS A C 1
ATOM 833 O O . CYS A 1 104 ? -13.496 5.513 25.753 1.00 79.62 104 CYS A O 1
ATOM 835 N N . LYS A 1 105 ? -13.277 4.320 23.862 1.00 80.25 105 LYS A N 1
ATOM 836 C CA . LYS A 1 105 ? -14.398 4.895 23.096 1.00 80.25 105 LYS A CA 1
ATOM 837 C C . LYS A 1 105 ? -14.320 6.416 22.881 1.00 80.25 105 LYS A C 1
ATOM 839 O O . LYS A 1 105 ? -15.277 7.016 22.407 1.00 80.25 105 LYS A O 1
ATOM 844 N N . GLY A 1 106 ? -13.180 7.041 23.180 1.00 78.25 106 GLY A N 1
ATOM 845 C CA . GLY A 1 106 ? -12.932 8.457 22.918 1.00 78.25 106 GLY A CA 1
ATOM 846 C C . GLY A 1 106 ? -12.667 8.727 21.438 1.00 78.25 106 GLY A C 1
ATOM 847 O O . GLY A 1 106 ? -12.114 7.887 20.733 1.00 78.25 106 GLY A O 1
ATOM 848 N N . ILE A 1 107 ? -13.044 9.910 20.964 1.00 81.81 107 ILE A N 1
ATOM 849 C CA . ILE A 1 107 ? -12.859 10.332 19.570 1.00 81.81 107 ILE A CA 1
ATOM 850 C C . ILE A 1 107 ? -11.519 11.056 19.364 1.00 81.81 107 ILE A C 1
ATOM 852 O O . ILE A 1 107 ? -10.942 11.616 20.295 1.00 81.81 107 ILE A O 1
ATOM 856 N N . GLY A 1 108 ? -11.017 11.058 18.129 1.00 84.19 108 GLY A N 1
ATOM 857 C CA . GLY A 1 108 ? -9.901 11.911 17.703 1.00 84.19 108 GLY A CA 1
ATOM 858 C C . GLY A 1 108 ? -8.495 11.349 17.935 1.00 84.19 108 GLY A C 1
ATOM 859 O O . GLY A 1 108 ? -7.524 12.041 17.641 1.00 84.19 108 GLY A O 1
ATOM 860 N N . HIS A 1 109 ? -8.358 10.106 18.405 1.00 85.06 109 HIS A N 1
ATOM 861 C CA . HIS A 1 109 ? -7.060 9.446 18.566 1.00 85.06 109 HIS A CA 1
ATOM 862 C C . HIS A 1 109 ? -7.126 7.944 18.254 1.00 85.06 109 HIS A C 1
ATOM 864 O O . HIS A 1 109 ? -8.149 7.285 18.437 1.00 85.06 109 HIS A O 1
ATOM 870 N N . TYR A 1 110 ? -6.003 7.387 17.796 1.00 81.44 110 TYR A N 1
ATOM 871 C CA . TYR A 1 110 ? -5.832 5.941 17.651 1.00 81.44 110 TYR A CA 1
ATOM 872 C C . TYR A 1 110 ? -5.484 5.312 19.004 1.00 81.44 110 TYR A C 1
ATOM 874 O O . TYR A 1 110 ? -4.862 5.943 19.854 1.00 81.44 110 TYR A O 1
ATOM 882 N N . ALA A 1 111 ? -5.810 4.032 19.183 1.00 80.06 111 ALA A N 1
ATOM 883 C CA . ALA A 1 111 ? -5.551 3.276 20.413 1.00 80.06 111 ALA A CA 1
ATOM 884 C C . ALA A 1 111 ? -4.069 3.167 20.829 1.00 80.06 111 ALA A C 1
ATOM 886 O O . ALA A 1 111 ? -3.770 2.749 21.950 1.00 80.06 111 ALA A O 1
ATOM 887 N N . THR A 1 112 ? -3.151 3.510 19.926 1.00 72.94 112 THR A N 1
ATOM 888 C CA . THR A 1 112 ? -1.709 3.652 20.174 1.00 72.94 112 THR A CA 1
ATOM 889 C C . THR A 1 112 ? -1.364 4.927 20.942 1.00 72.94 112 THR A C 1
ATOM 891 O O . THR A 1 112 ? -0.389 4.936 21.678 1.00 72.94 112 THR A O 1
ATOM 894 N N . PHE A 1 113 ? -2.171 5.980 20.800 1.00 75.38 113 PHE A N 1
ATOM 895 C CA . PHE A 1 113 ? -1.993 7.289 21.441 1.00 75.38 113 PHE A CA 1
ATOM 896 C C . PHE A 1 113 ? -3.060 7.549 22.515 1.00 75.38 113 PHE A C 1
ATOM 898 O O . PHE A 1 113 ? -3.351 8.690 22.861 1.00 75.38 113 PHE A O 1
ATOM 905 N N . CYS A 1 114 ? -3.690 6.485 23.013 1.00 78.62 114 CYS A N 1
ATOM 906 C CA . CYS A 1 114 ? -4.715 6.570 24.042 1.00 78.62 114 CYS A CA 1
ATOM 907 C C . CYS A 1 114 ? -4.069 6.828 25.407 1.00 78.62 114 CYS A C 1
ATOM 909 O O . CYS A 1 114 ? -3.350 5.975 25.918 1.00 78.62 114 CYS A O 1
ATOM 911 N N . THR A 1 115 ? -4.351 7.985 26.005 1.00 75.25 115 THR A N 1
ATOM 912 C CA . THR A 1 115 ? -3.809 8.411 27.309 1.00 75.25 115 THR A CA 1
ATOM 913 C C . THR A 1 115 ? -4.777 8.189 28.479 1.00 75.25 115 THR A C 1
ATOM 915 O O . THR A 1 115 ? -4.494 8.596 29.605 1.00 75.25 115 THR A O 1
ATOM 918 N N . SER A 1 116 ? -5.936 7.554 28.252 1.00 72.50 116 SER A N 1
ATOM 919 C CA . SER A 1 116 ? -6.947 7.360 29.298 1.00 72.50 116 SER A CA 1
ATOM 920 C C . SER A 1 116 ? -6.488 6.369 30.374 1.00 72.50 116 SER A C 1
ATOM 922 O O . SER A 1 116 ? -6.185 5.217 30.063 1.00 72.50 116 SER A O 1
ATOM 924 N N . LYS A 1 117 ? -6.564 6.781 31.645 1.00 60.81 117 LYS A N 1
ATOM 925 C CA . LYS A 1 117 ? -6.271 5.955 32.833 1.00 60.81 117 LYS A CA 1
ATOM 926 C C . LYS A 1 117 ? -7.289 4.832 33.113 1.00 60.81 117 LYS A C 1
ATOM 928 O O . LYS A 1 117 ? -7.078 4.051 34.026 1.00 60.81 117 LYS A O 1
ATOM 933 N N . PHE A 1 118 ? -8.361 4.716 32.324 1.00 56.72 118 PHE A N 1
ATOM 934 C CA . PHE A 1 118 ? -9.342 3.618 32.410 1.00 56.72 118 PHE A CA 1
ATOM 935 C C . PHE A 1 118 ? -8.870 2.315 31.744 1.00 56.72 118 PHE A C 1
ATOM 937 O O . PHE A 1 118 ? -9.644 1.372 31.599 1.00 56.72 118 PHE A O 1
ATOM 944 N N . TYR A 1 119 ? -7.615 2.261 31.298 1.00 52.81 119 TYR A N 1
ATOM 945 C CA . TYR A 1 119 ? -7.032 1.066 30.712 1.00 52.81 119 TYR A CA 1
ATOM 946 C C . TYR A 1 119 ? -6.404 0.211 31.815 1.00 52.81 119 TYR A C 1
ATOM 948 O O . TYR A 1 119 ? -5.263 0.441 32.207 1.00 52.81 119 TYR A O 1
ATOM 956 N N . ASN A 1 120 ? -7.153 -0.768 32.326 1.00 58.53 120 ASN A N 1
ATOM 957 C CA . ASN A 1 120 ? -6.575 -1.813 33.166 1.00 58.53 120 ASN A CA 1
ATOM 958 C C . ASN A 1 120 ? -5.642 -2.669 32.299 1.00 58.53 120 ASN A C 1
ATOM 960 O O . ASN A 1 120 ? -6.057 -3.179 31.258 1.00 58.53 120 ASN A O 1
ATOM 964 N N . GLU A 1 121 ? -4.385 -2.843 32.714 1.00 59.31 121 GLU A N 1
ATOM 965 C CA . GLU A 1 121 ? -3.394 -3.658 31.986 1.00 59.31 121 GLU A CA 1
ATOM 966 C C . GLU A 1 121 ? -3.872 -5.106 31.768 1.00 59.31 121 GLU A C 1
ATOM 968 O O . GLU A 1 121 ? -3.544 -5.731 30.758 1.00 59.31 121 GLU A O 1
ATOM 973 N N . ASN A 1 122 ? -4.752 -5.577 32.654 1.00 60.44 122 ASN A N 1
ATOM 974 C CA . ASN A 1 122 ? -5.414 -6.880 32.607 1.00 60.44 122 ASN A CA 1
ATOM 975 C C . ASN A 1 122 ? -6.445 -7.018 31.468 1.00 60.44 122 ASN A C 1
ATOM 977 O O . ASN A 1 122 ? -6.829 -8.131 31.135 1.00 60.44 122 ASN A O 1
ATOM 981 N N . ASP A 1 123 ? -6.860 -5.930 30.812 1.00 62.84 123 ASP A N 1
ATOM 982 C CA . ASP A 1 123 ? -7.794 -5.965 29.674 1.00 62.84 123 ASP A CA 1
ATOM 983 C C . ASP A 1 123 ? -7.071 -5.961 28.313 1.00 62.84 123 ASP A C 1
ATOM 985 O O . ASP A 1 123 ? -7.707 -5.947 27.256 1.00 62.84 123 ASP A O 1
ATOM 989 N N . LYS A 1 124 ? -5.730 -5.972 28.313 1.00 67.00 124 LYS A N 1
ATOM 990 C CA . LYS A 1 124 ? -4.912 -5.864 27.095 1.00 67.00 124 LYS A CA 1
ATOM 991 C C . LYS A 1 124 ? -5.091 -7.038 26.132 1.00 67.00 124 LYS A C 1
ATOM 993 O O . LYS A 1 124 ? -4.945 -6.848 24.925 1.00 67.00 124 LYS A O 1
ATOM 998 N N . TYR A 1 125 ? -5.393 -8.223 26.652 1.00 75.25 125 TYR A N 1
ATOM 999 C CA . TYR A 1 125 ? -5.564 -9.434 25.858 1.00 75.25 125 TYR A CA 1
ATOM 1000 C C . TYR A 1 125 ? -6.979 -9.963 26.051 1.00 75.25 125 TYR A C 1
ATOM 1002 O O . TYR A 1 125 ? -7.404 -10.212 27.174 1.00 75.25 125 TYR A O 1
ATOM 1010 N N . THR A 1 126 ? -7.714 -10.080 24.949 1.00 78.38 126 THR A N 1
ATOM 1011 C CA . THR A 1 126 ? -9.018 -10.742 24.902 1.00 78.38 126 THR A CA 1
ATOM 1012 C C . THR A 1 126 ? -8.843 -12.074 24.193 1.00 78.38 126 THR A C 1
ATOM 1014 O O . THR A 1 126 ? -8.243 -12.150 23.119 1.00 78.38 126 THR A O 1
ATOM 1017 N N . CYS A 1 127 ? -9.332 -13.134 24.818 1.00 80.06 127 CYS A N 1
ATOM 1018 C CA . CYS A 1 127 ? -9.349 -14.463 24.246 1.00 80.06 127 CYS A CA 1
ATOM 1019 C C . CYS A 1 127 ? -10.527 -14.571 23.284 1.00 80.06 127 CYS A C 1
ATOM 1021 O O . CYS A 1 127 ? -11.674 -14.442 23.692 1.00 80.06 127 CYS A O 1
ATOM 1023 N N . TYR A 1 128 ? -10.260 -14.844 22.013 1.00 82.62 128 TYR A N 1
ATOM 1024 C CA . TYR A 1 128 ? -11.301 -14.988 20.993 1.00 82.62 128 TYR A CA 1
ATOM 1025 C C . TYR A 1 128 ? -12.079 -16.309 21.095 1.00 82.62 128 TYR A C 1
ATOM 1027 O O . TYR A 1 128 ? -13.077 -16.473 20.403 1.00 82.62 128 TYR A O 1
ATOM 1035 N N . THR A 1 129 ? -11.632 -17.243 21.942 1.00 82.00 129 THR A N 1
ATOM 1036 C CA . THR A 1 129 ? -12.299 -18.536 22.163 1.00 82.00 129 THR A CA 1
ATOM 1037 C C . THR A 1 129 ? -13.360 -18.444 23.262 1.00 82.00 129 THR A C 1
ATOM 1039 O O . THR A 1 129 ? -14.445 -18.991 23.113 1.00 82.00 129 THR A O 1
ATOM 1042 N N . CYS A 1 130 ? -13.080 -17.723 24.356 1.00 84.94 130 CYS A N 1
ATOM 1043 C CA . CYS A 1 130 ? -13.995 -17.607 25.500 1.00 84.94 130 CYS A CA 1
ATOM 1044 C C . CYS A 1 130 ? -14.460 -16.172 25.799 1.00 84.94 130 CYS A C 1
ATOM 1046 O O . CYS A 1 130 ? -15.150 -15.948 26.791 1.00 84.94 130 CYS A O 1
ATOM 1048 N N . ASN A 1 131 ? -14.054 -15.186 24.990 1.00 79.12 131 ASN A N 1
ATOM 1049 C CA . ASN A 1 131 ? -14.246 -13.745 25.218 1.00 79.12 131 ASN A CA 1
ATOM 1050 C C . ASN A 1 131 ? -13.743 -13.229 26.583 1.00 79.12 131 ASN A C 1
ATOM 1052 O O . ASN A 1 131 ? -14.031 -12.094 26.970 1.00 79.12 131 ASN A O 1
ATOM 1056 N N . GLY A 1 132 ? -12.957 -14.035 27.303 1.00 79.50 132 GLY A N 1
ATOM 1057 C CA . GLY A 1 132 ? -12.321 -13.656 28.557 1.00 79.50 132 GLY A CA 1
ATOM 1058 C C . GLY A 1 132 ? -11.221 -12.620 28.341 1.00 79.50 132 GLY A C 1
ATOM 1059 O O . GLY A 1 132 ? -10.564 -12.596 27.301 1.00 79.50 132 GLY A O 1
ATOM 1060 N N . LYS A 1 133 ? -11.011 -11.756 29.334 1.00 83.69 133 LYS A N 1
ATOM 1061 C CA . LYS A 1 133 ? -9.923 -10.771 29.346 1.00 83.69 133 LYS A CA 1
ATOM 1062 C C . LYS A 1 133 ? -8.712 -11.312 30.119 1.00 83.69 133 LYS A C 1
ATOM 1064 O O . LYS A 1 133 ? -8.840 -12.263 30.887 1.00 83.69 133 LYS A O 1
ATOM 1069 N N . GLY A 1 134 ? -7.536 -10.733 29.900 1.00 81.31 134 GLY A N 1
ATOM 1070 C CA . GLY A 1 134 ? -6.296 -11.056 30.618 1.00 81.31 134 GLY A CA 1
ATOM 1071 C C . GLY A 1 134 ? -5.429 -12.150 29.999 1.00 81.31 134 GLY A C 1
ATOM 1072 O O . GLY A 1 134 ? -4.323 -12.367 30.479 1.00 81.31 134 GLY A O 1
ATOM 1073 N N . HIS A 1 135 ? -5.870 -12.800 28.919 1.00 83.31 135 HIS A N 1
ATOM 1074 C CA . HIS A 1 135 ? -5.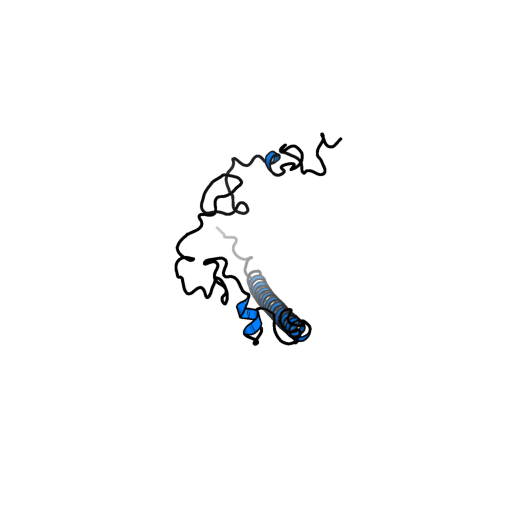100 -13.832 28.216 1.00 83.31 135 HIS A CA 1
ATOM 1075 C C . HIS A 1 135 ? -5.421 -13.841 26.714 1.00 83.31 135 HIS A C 1
ATOM 1077 O O . HIS A 1 135 ? -6.468 -13.354 26.284 1.00 83.31 135 HIS A O 1
ATOM 1083 N N . CYS A 1 136 ? -4.511 -14.368 25.895 1.00 81.19 136 CYS A N 1
ATOM 1084 C CA . CYS A 1 136 ? -4.750 -14.604 24.469 1.00 81.19 136 CYS A CA 1
ATOM 1085 C C . CYS A 1 136 ? -5.307 -16.020 24.238 1.00 81.19 136 CYS A C 1
ATOM 1087 O O . CYS A 1 136 ? -5.108 -16.903 25.069 1.00 81.19 136 CYS A O 1
ATOM 1089 N N . SER A 1 137 ? -5.983 -16.260 23.106 1.00 81.81 137 SER A N 1
ATOM 1090 C CA . SER A 1 137 ? -6.602 -17.564 22.789 1.00 81.81 137 SER A CA 1
ATOM 1091 C C . SER A 1 137 ? -5.708 -18.799 22.998 1.00 81.81 137 SER A C 1
ATOM 1093 O O . SER A 1 137 ? -6.217 -19.793 23.506 1.00 81.81 137 SER A O 1
ATOM 1095 N N . PRO A 1 138 ? -4.394 -18.768 22.698 1.00 80.25 138 PRO A N 1
ATOM 1096 C CA . PRO A 1 138 ? -3.500 -19.904 22.954 1.00 80.25 138 PRO A CA 1
ATOM 1097 C C . PRO A 1 138 ? -3.299 -20.252 24.438 1.00 80.25 138 PRO A C 1
ATOM 1099 O O . PRO A 1 138 ? -2.865 -21.350 24.754 1.00 80.25 138 PRO A O 1
ATOM 1102 N N . GLN A 1 139 ? -3.580 -19.316 25.345 1.00 73.50 139 GLN A N 1
ATOM 1103 C CA . GLN A 1 139 ? -3.444 -19.466 26.797 1.00 73.50 139 GLN A CA 1
ATOM 1104 C C . GLN A 1 139 ? -4.818 -19.589 27.466 1.00 73.50 139 GLN A C 1
ATOM 1106 O O . GLN A 1 139 ? -4.978 -19.238 28.634 1.00 73.50 139 GLN A O 1
ATOM 1111 N N . CYS A 1 140 ? -5.837 -20.009 26.708 1.00 83.38 140 CYS A N 1
ATOM 1112 C CA . CYS A 1 140 ? -7.184 -20.117 27.231 1.00 83.38 140 CYS A CA 1
ATOM 1113 C C . CYS A 1 140 ? -7.283 -21.298 28.210 1.00 83.38 140 CYS A C 1
ATOM 1115 O O . CYS A 1 140 ? -7.072 -22.440 27.803 1.00 83.38 140 CYS A O 1
ATOM 1117 N N . PRO A 1 141 ? -7.632 -21.049 29.486 1.00 79.69 141 PRO A N 1
ATOM 1118 C CA . PRO A 1 141 ? -7.730 -22.100 30.499 1.00 79.69 141 PRO A CA 1
ATOM 1119 C C . PRO A 1 141 ? -8.903 -23.059 30.251 1.00 79.69 141 PRO A C 1
ATOM 1121 O O . PRO A 1 141 ? -8.925 -24.148 30.810 1.00 79.69 141 PRO A O 1
ATOM 1124 N N . ASN A 1 142 ? 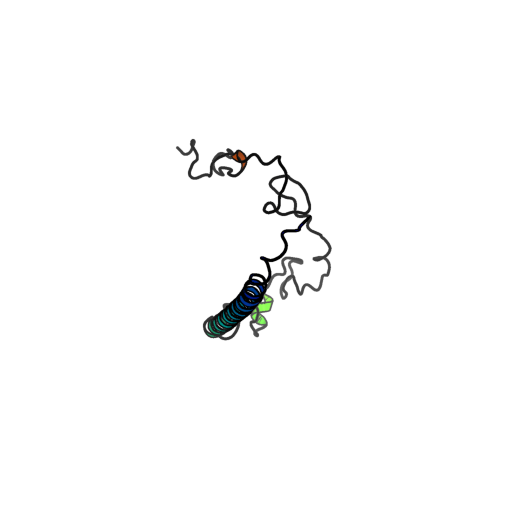-9.850 -22.673 29.390 1.00 74.75 142 ASN A N 1
ATOM 1125 C CA . ASN A 1 142 ? -11.025 -23.468 29.031 1.00 74.75 142 ASN A CA 1
ATOM 1126 C C . ASN A 1 142 ? -10.856 -24.204 27.691 1.00 74.75 142 ASN A C 1
ATOM 1128 O O . ASN A 1 142 ? -11.846 -24.630 27.107 1.00 74.75 142 ASN A O 1
ATOM 1132 N N . ASN A 1 143 ? -9.632 -24.304 27.168 1.00 63.69 143 ASN A N 1
ATOM 1133 C CA . ASN A 1 143 ? -9.366 -24.925 25.870 1.00 63.69 143 ASN A CA 1
ATOM 1134 C C . ASN A 1 143 ? -9.169 -26.447 25.989 1.00 63.69 143 ASN A C 1
ATOM 1136 O O . ASN A 1 143 ? -8.130 -26.956 25.565 1.00 63.69 143 ASN A O 1
ATOM 1140 N N . GLN A 1 144 ? -10.130 -27.135 26.622 1.00 59.12 144 GLN A N 1
ATOM 1141 C CA . GLN A 1 144 ? -10.243 -28.597 26.538 1.00 59.12 144 GLN A CA 1
ATOM 1142 C C . GLN A 1 144 ? -10.795 -29.009 25.175 1.00 59.12 144 GLN A C 1
ATOM 1144 O O . GLN A 1 144 ? -11.758 -28.355 24.713 1.00 59.12 144 GLN A O 1
#

Organism: NCBI:txid28002

InterPro domains:
  IPR001878 Zinc finger, CCHC-type [PF00098] (49-65)
  IPR001878 Zinc finger, CCHC-type [PF00098] (73-89)
  IPR001878 Zinc finger, CCHC-type [PF00098] (100-115)
  IPR001878 Zinc finger, CCHC-type [PS50158] (50-65)
  IPR001878 Zinc finger, CCHC-type [PS50158] (74-89)
  IPR001878 Zinc finger, CCHC-type [PS50158] (127-142)
  IPR001878 Zinc finger, CCHC-type [SM00343] (49-65)
  IPR001878 Zinc finger, CCHC-type [SM00343] (73-89)
  IPR001878 Zinc finger, CCHC-type [SM00343] (100-116)
  IPR001878 Zinc finger, CCHC-type [SM00343] (126-142)
  IPR036875 Zinc finger, CCHC-type superfamily [SSF57756] (48-91)
  IPR036875 Zinc finger, CCHC-type superfamily [SSF57756] (93-144)
  IPR051714 CCHC-type Zinc Finger Nucleic Acid Binding [PTHR23002] (36-90)

pLDDT: mean 74.36, std 14.54, range [35.53, 96.31]

Radius of gyration: 28.5 Å; chains: 1; bounding box: 57×68×70 Å

Sequence (144 aa):
MPTNSQKNLKGRNILNQSNLICKIISQIITIIFTIVKIVKDKLAYFTNSCYNCGKKGHYARNCPNSEYNSNIVCYGCKKVGHYVKQCPKKRYQNNKVQVTCYKCKGIGHYATFCTSKFYNENDKYTCYTCNGKGHCSPQCPNNQ

Secondary structure (DSSP, 8-state):
--------SSSHHHHHHHHHHHHHHHHHHHHHHHHHHHHHHHHHHHHPBPTTT--BSS-GGG-S-HHHHTT-B-TTT--BSS-GGG-S-GGGSS-----B-TTT--BSS-TTS---TT--GGGS-B-TTT--BSS-GGG-TT--

Foldseek 3Di:
DDDDDDDDDPPPPVVVVVVVVVVVVVVVVVVVVVVVVVVVVQVCQQPDQEPQPRHGNHHVVPDPDQVSQQQDQAPVPRHGNDHVVPDPPPPVPPPPVQDQAPQPRDTDDHVVPDPDPPDDVQQVEADPVPRDTNDYVVPDPPPD